Protein AF-A0A3S0B5H6-F1 (afdb_monomer)

Sequence (115 aa):
MITISNNKVFVQGKPTNDPTLIGLAVLDSLDSKENMVANHSDRRDKINAYIKAKRLRNTLERRNLIDIVCSMFIFSSEELIERAEKLHISRASAYNFTVLLKDANIVSKKEHLFI

pLDDT: mean 79.71, std 14.08, range [27.61, 91.88]

Radius of gyration: 20.8 Å; Cα contacts (8 Å, |Δi|>4): 82; chains: 1; bounding box: 43×32×52 Å

Secondary structure (DSSP, 8-state):
-EEEETTEEEETTEE---HHHHHHHHHHHHHHHHTTS--HHHHHHHHHHHHHHTT----HHHHHHHHHHHH-SS--HHHHHHHHHTTT--HHHHHHHHHHHHHTT-S--------

Foldseek 3Di:
DWDQDPNFIDQPNHTDPDVVSVVVSVVVVVVVVVVVPPPLVVLLVLLVVLCVVVVHDCDPLNVQLSVVVSVDPDDDLVRSLVSSVVVVHDSVNSVVVVVSCVVSVSDDDPPPPPD

Mean predicted aligned error: 13.38 Å

Structure (mmCIF, N/CA/C/O backbone):
data_AF-A0A3S0B5H6-F1
#
_entry.id   AF-A0A3S0B5H6-F1
#
loop_
_atom_site.group_PDB
_atom_site.id
_atom_site.type_symbol
_atom_site.label_atom_id
_atom_site.label_alt_id
_atom_site.label_comp_id
_atom_site.label_asym_id
_atom_site.label_entity_id
_atom_site.label_seq_id
_atom_site.pdbx_PDB_ins_code
_atom_site.Cartn_x
_atom_site.Cartn_y
_atom_site.Cartn_z
_atom_site.occupancy
_atom_site.B_iso_or_equiv
_atom_site.auth_seq_id
_atom_site.auth_comp_id
_atom_site.auth_asym_id
_atom_site.auth_atom_id
_atom_site.pdbx_PDB_model_num
ATOM 1 N N . MET A 1 1 ? 15.612 -12.265 -23.365 1.00 67.75 1 MET A N 1
ATOM 2 C CA . MET A 1 1 ? 16.461 -11.099 -23.027 1.00 67.75 1 MET A CA 1
ATOM 3 C C . MET A 1 1 ? 17.302 -10.732 -24.239 1.00 67.75 1 MET A C 1
ATOM 5 O O . MET A 1 1 ? 18.121 -11.545 -24.666 1.00 67.75 1 MET A O 1
ATOM 9 N N . ILE A 1 2 ? 17.041 -9.554 -24.806 1.00 81.12 2 ILE A N 1
ATOM 10 C CA . ILE A 1 2 ? 17.874 -8.925 -25.837 1.00 81.12 2 ILE A CA 1
ATOM 11 C C . ILE A 1 2 ? 18.874 -7.997 -25.160 1.00 81.12 2 ILE A C 1
ATOM 13 O O . ILE A 1 2 ? 18.491 -7.206 -24.298 1.00 81.12 2 ILE A O 1
ATOM 17 N N . THR A 1 3 ? 20.128 -8.050 -25.599 1.00 81.44 3 THR A N 1
ATOM 18 C CA . THR A 1 3 ? 21.171 -7.115 -25.172 1.00 81.44 3 THR A CA 1
ATOM 19 C C . THR A 1 3 ? 21.909 -6.599 -26.399 1.00 81.44 3 THR A C 1
ATOM 21 O O . THR A 1 3 ? 22.280 -7.382 -27.271 1.00 81.44 3 THR A O 1
ATOM 24 N N . ILE A 1 4 ? 22.144 -5.290 -26.470 1.00 82.94 4 ILE A N 1
ATOM 25 C CA . ILE A 1 4 ? 22.980 -4.680 -27.508 1.00 82.94 4 ILE A CA 1
ATOM 26 C C . ILE A 1 4 ? 24.274 -4.237 -26.833 1.00 82.94 4 ILE A C 1
ATOM 28 O O . ILE A 1 4 ? 24.247 -3.438 -25.900 1.00 82.94 4 ILE A O 1
ATOM 32 N N . SER A 1 5 ? 25.404 -4.786 -27.270 1.00 82.12 5 SER A N 1
ATOM 33 C CA . SER A 1 5 ? 26.725 -4.437 -26.742 1.00 82.12 5 SER A CA 1
ATOM 34 C C . SER A 1 5 ? 27.740 -4.418 -27.876 1.00 82.12 5 SER A C 1
ATOM 36 O O . SER A 1 5 ? 27.713 -5.295 -28.739 1.00 82.12 5 SER A O 1
ATOM 38 N N . ASN A 1 6 ? 28.618 -3.411 -27.900 1.00 78.19 6 ASN A N 1
ATOM 39 C CA . ASN A 1 6 ? 29.663 -3.252 -28.920 1.00 78.19 6 ASN A CA 1
ATOM 40 C C . ASN A 1 6 ? 29.138 -3.419 -30.360 1.00 78.19 6 ASN A C 1
ATOM 42 O O . ASN A 1 6 ? 29.738 -4.115 -31.178 1.00 78.19 6 ASN A O 1
ATOM 46 N N . ASN A 1 7 ? 27.985 -2.804 -30.647 1.00 77.75 7 ASN A N 1
ATOM 47 C CA . ASN A 1 7 ? 27.309 -2.834 -31.948 1.00 77.75 7 ASN A CA 1
ATOM 48 C C . ASN A 1 7 ? 26.882 -4.234 -32.445 1.00 77.75 7 ASN A C 1
ATOM 50 O O . ASN A 1 7 ? 26.632 -4.422 -33.633 1.00 77.75 7 ASN A O 1
ATOM 54 N N . LYS A 1 8 ? 26.795 -5.224 -31.546 1.00 80.75 8 LYS A N 1
ATOM 55 C CA . LYS A 1 8 ? 26.289 -6.574 -31.824 1.00 80.75 8 LYS A CA 1
ATOM 56 C C . LYS A 1 8 ? 25.013 -6.831 -31.031 1.00 80.75 8 LYS A C 1
ATOM 58 O O . LYS A 1 8 ? 24.905 -6.431 -29.868 1.00 80.75 8 LYS A O 1
ATOM 63 N N . VAL A 1 9 ? 24.058 -7.508 -31.666 1.00 83.12 9 VAL A N 1
ATOM 64 C CA . VAL A 1 9 ? 22.798 -7.908 -31.035 1.00 83.12 9 VAL A CA 1
ATOM 65 C C . VAL A 1 9 ? 22.952 -9.310 -30.460 1.00 83.12 9 VAL A C 1
ATOM 67 O O . VAL A 1 9 ? 23.399 -10.233 -31.139 1.00 83.12 9 VAL A O 1
ATOM 70 N N . PHE A 1 10 ? 22.586 -9.464 -29.192 1.00 85.50 10 PHE A N 1
ATOM 71 C CA . PHE A 1 10 ? 22.599 -10.737 -28.489 1.00 85.50 10 PHE A CA 1
ATOM 72 C C . PHE A 1 10 ? 21.172 -11.118 -28.111 1.00 85.50 10 PHE A C 1
ATOM 74 O O . PHE A 1 10 ? 20.500 -10.383 -27.387 1.00 85.50 10 PHE A O 1
ATOM 81 N N . VAL A 1 11 ? 20.724 -12.288 -28.562 1.00 84.12 11 VAL A N 1
ATOM 82 C CA . VAL A 1 11 ? 19.450 -12.895 -28.163 1.00 84.12 11 VAL A CA 1
ATOM 83 C C . VAL A 1 11 ? 19.777 -14.066 -27.243 1.00 84.12 11 VAL A C 1
ATOM 85 O O . VAL A 1 11 ? 20.501 -14.978 -27.633 1.00 84.12 11 VAL A O 1
ATOM 88 N N . GLN A 1 12 ? 19.298 -14.023 -25.994 1.00 82.94 12 GLN A N 1
ATOM 89 C CA . GLN A 1 12 ? 19.577 -15.061 -24.984 1.00 82.94 12 GLN A CA 1
ATOM 90 C C . GLN A 1 12 ? 21.088 -15.329 -24.783 1.00 82.94 12 GLN A C 1
ATOM 92 O O . GLN A 1 12 ? 21.519 -16.464 -24.599 1.00 82.94 12 GLN A O 1
ATOM 97 N N . GLY A 1 13 ? 21.915 -14.280 -24.859 1.00 81.31 13 GLY A N 1
ATOM 98 C CA . GLY A 1 13 ? 23.373 -14.376 -24.695 1.00 81.31 13 GLY A CA 1
ATOM 99 C C . GLY A 1 13 ? 24.137 -14.873 -25.928 1.00 81.31 13 GLY A C 1
ATOM 100 O O . GLY A 1 13 ? 25.366 -14.882 -25.907 1.00 81.31 13 GLY A O 1
ATOM 101 N N . LYS A 1 14 ? 23.449 -15.235 -27.019 1.00 83.94 14 LYS A N 1
ATOM 102 C CA . LYS A 1 14 ? 24.082 -15.630 -28.284 1.00 83.94 14 LYS A CA 1
ATOM 103 C C . LYS A 1 14 ? 24.089 -14.460 -29.271 1.00 83.94 14 LYS A C 1
ATOM 105 O O . LYS A 1 14 ? 23.044 -13.830 -29.444 1.00 83.94 14 LYS A O 1
ATOM 110 N N . PRO A 1 15 ? 25.227 -14.156 -29.922 1.00 87.69 15 PRO A N 1
ATOM 111 C CA . PRO A 1 15 ? 25.265 -13.129 -30.953 1.00 87.69 15 PRO A CA 1
ATOM 112 C C . PRO A 1 15 ? 24.429 -13.581 -32.153 1.00 87.69 15 PRO A C 1
ATOM 114 O O . PRO A 1 15 ? 24.572 -14.713 -32.616 1.00 87.69 15 PRO A O 1
ATOM 117 N N . THR A 1 16 ? 23.564 -12.705 -32.656 1.00 83.38 16 THR A N 1
ATOM 118 C CA . THR A 1 16 ? 22.764 -12.975 -33.851 1.00 83.38 16 THR A CA 1
ATOM 119 C C . THR A 1 16 ? 22.653 -11.732 -34.724 1.00 83.38 16 THR A C 1
ATOM 121 O O . THR A 1 16 ? 22.553 -10.614 -34.222 1.00 83.38 16 THR A O 1
ATOM 124 N N . ASN A 1 17 ? 22.655 -11.952 -36.036 1.00 86.12 17 ASN A N 1
ATOM 125 C CA . ASN A 1 17 ? 22.362 -10.941 -37.053 1.00 86.12 17 ASN A CA 1
ATOM 126 C C . ASN A 1 17 ? 21.070 -11.281 -37.815 1.00 86.12 17 ASN A C 1
ATOM 128 O O . ASN A 1 17 ? 20.753 -10.628 -38.804 1.00 86.12 17 ASN A O 1
ATOM 132 N N . ASP A 1 18 ? 20.360 -12.330 -37.391 1.00 87.12 18 ASP A N 1
ATOM 133 C CA . ASP A 1 18 ? 19.124 -12.771 -38.025 1.00 87.12 18 ASP A CA 1
ATOM 134 C C . ASP A 1 18 ? 17.971 -11.830 -37.623 1.00 87.12 18 ASP A C 1
ATOM 136 O O . ASP A 1 18 ? 17.608 -11.783 -36.440 1.00 87.12 18 ASP A O 1
ATOM 140 N N . PRO A 1 19 ? 17.376 -11.087 -38.575 1.00 85.44 19 PRO A N 1
ATOM 141 C CA . PRO A 1 19 ? 16.308 -10.138 -38.283 1.00 85.44 19 PRO A CA 1
ATOM 142 C C . PRO A 1 19 ? 15.059 -10.806 -37.693 1.00 85.44 19 PRO A C 1
ATOM 144 O O . PRO A 1 19 ? 14.369 -10.185 -36.884 1.00 85.44 19 PRO A O 1
ATOM 147 N N . THR A 1 20 ? 14.775 -12.068 -38.031 1.00 87.75 20 THR A N 1
ATOM 148 C CA . THR A 1 20 ? 13.608 -12.795 -37.515 1.00 87.75 20 THR A CA 1
ATOM 149 C C . THR A 1 20 ? 13.784 -13.135 -36.038 1.00 87.75 20 THR A C 1
ATOM 151 O O . THR A 1 20 ? 12.882 -12.887 -35.236 1.00 87.75 20 THR A O 1
ATOM 154 N N . LEU A 1 21 ? 14.961 -13.635 -35.648 1.00 84.06 21 LEU A N 1
ATOM 155 C CA . LEU A 1 21 ? 15.270 -13.938 -34.244 1.00 84.06 21 LEU A CA 1
ATOM 156 C C . LEU A 1 21 ? 15.305 -12.676 -33.377 1.00 84.06 21 LEU A C 1
ATOM 158 O O . LEU A 1 21 ? 14.883 -12.707 -32.220 1.00 84.06 21 LEU A O 1
ATOM 162 N N . ILE A 1 22 ? 15.785 -11.564 -33.936 1.00 84.38 22 ILE A N 1
ATOM 163 C CA . ILE A 1 22 ? 15.758 -10.260 -33.269 1.00 84.38 22 ILE A CA 1
ATOM 164 C C . ILE A 1 22 ? 14.308 -9.811 -33.065 1.00 84.38 22 ILE A C 1
ATOM 166 O O . ILE A 1 22 ? 13.940 -9.459 -31.947 1.00 84.38 22 ILE A O 1
ATOM 170 N N . GLY A 1 23 ? 13.474 -9.874 -34.108 1.00 82.44 23 GLY A N 1
ATOM 171 C CA . GLY A 1 23 ? 12.062 -9.494 -34.034 1.00 82.44 23 GLY A CA 1
ATOM 172 C C . GLY A 1 23 ? 11.285 -10.285 -32.980 1.00 82.44 23 GLY A C 1
ATOM 173 O O . GLY A 1 23 ? 10.628 -9.687 -32.131 1.00 82.44 23 GLY A O 1
ATOM 174 N N . LEU A 1 24 ? 11.430 -11.614 -32.969 1.00 85.50 24 LEU A N 1
ATOM 175 C CA . LEU A 1 24 ? 10.787 -12.485 -31.978 1.00 85.50 24 LEU A CA 1
ATOM 176 C C . LEU A 1 24 ? 11.213 -12.144 -30.546 1.00 85.50 24 LEU A C 1
ATOM 178 O O . LEU A 1 24 ? 10.376 -11.978 -29.667 1.00 85.50 24 LEU A O 1
ATOM 182 N N . ALA A 1 25 ? 12.510 -11.957 -30.308 1.00 82.81 25 ALA A N 1
ATOM 183 C CA . ALA A 1 25 ? 12.997 -11.663 -28.968 1.00 82.81 25 ALA A CA 1
ATOM 184 C C . ALA A 1 25 ? 12.645 -10.237 -28.482 1.00 82.81 25 ALA A C 1
ATOM 186 O O . ALA A 1 25 ? 12.628 -9.994 -27.269 1.00 82.81 25 ALA A O 1
ATOM 187 N N . VAL A 1 26 ? 12.358 -9.295 -29.395 1.00 82.88 26 VAL A N 1
ATOM 188 C CA . VAL A 1 26 ? 11.775 -7.984 -29.056 1.00 82.88 26 VAL A CA 1
ATOM 189 C C . VAL A 1 26 ? 10.324 -8.158 -28.622 1.00 82.88 26 VAL A C 1
ATOM 191 O O . VAL A 1 26 ? 9.964 -7.626 -27.574 1.00 82.88 26 VAL A O 1
ATOM 194 N N . LEU A 1 27 ? 9.528 -8.926 -29.373 1.00 83.06 27 LEU A N 1
ATOM 195 C CA . LEU A 1 27 ? 8.128 -9.214 -29.040 1.00 83.06 27 LEU A CA 1
ATOM 196 C C . LEU A 1 27 ? 8.013 -9.902 -27.673 1.00 83.06 27 LEU A C 1
ATOM 198 O O . LEU A 1 27 ? 7.336 -9.377 -26.797 1.00 83.06 27 LEU A O 1
ATOM 202 N N . ASP A 1 28 ? 8.802 -10.950 -27.421 1.00 80.50 28 ASP A N 1
ATOM 203 C CA . ASP A 1 28 ? 8.861 -11.618 -26.110 1.00 80.50 28 ASP A CA 1
ATOM 204 C C . ASP A 1 28 ? 9.207 -10.644 -24.968 1.00 80.50 28 ASP A C 1
ATOM 206 O O . ASP A 1 28 ? 8.719 -10.764 -23.841 1.00 80.50 28 ASP A O 1
ATOM 210 N N . SER A 1 29 ? 10.082 -9.668 -25.236 1.00 77.25 29 SER A N 1
ATOM 211 C CA . SER A 1 29 ? 10.485 -8.668 -24.239 1.00 77.25 29 SER A CA 1
ATOM 212 C C . SER A 1 29 ? 9.393 -7.622 -23.987 1.00 77.25 29 SER A C 1
ATOM 214 O O . SER A 1 29 ? 9.355 -7.050 -22.896 1.00 77.25 29 SER A O 1
ATOM 216 N N . LEU A 1 30 ? 8.530 -7.353 -24.971 1.00 76.31 30 LEU A N 1
ATOM 217 C CA . LEU A 1 30 ? 7.362 -6.481 -24.833 1.00 76.31 30 LEU A CA 1
ATOM 218 C C . LEU A 1 30 ? 6.228 -7.201 -24.095 1.00 76.31 30 LEU A C 1
ATOM 220 O O . LEU A 1 30 ? 5.714 -6.644 -23.129 1.00 76.31 30 LEU A O 1
ATOM 224 N N . ASP A 1 31 ? 5.947 -8.460 -24.425 1.00 69.88 31 ASP A N 1
ATOM 225 C CA . ASP A 1 31 ? 4.956 -9.289 -23.719 1.00 69.88 31 ASP A CA 1
ATOM 226 C C . ASP A 1 31 ? 5.349 -9.509 -22.249 1.00 69.88 31 ASP A C 1
ATOM 228 O O . ASP A 1 31 ? 4.526 -9.460 -21.330 1.00 69.88 31 ASP A O 1
ATOM 232 N N . SER A 1 32 ? 6.649 -9.672 -21.984 1.00 65.25 32 SER A N 1
ATOM 233 C CA . SER A 1 32 ? 7.172 -9.728 -20.613 1.00 65.25 32 SER A CA 1
ATOM 234 C C . SER A 1 32 ? 6.955 -8.414 -19.846 1.00 65.25 32 SER A C 1
ATOM 236 O O . SER A 1 32 ? 6.825 -8.438 -18.623 1.00 65.25 32 SER A O 1
ATOM 238 N N . LYS A 1 33 ? 6.915 -7.264 -20.537 1.00 59.12 33 LYS A N 1
ATOM 239 C CA . LYS A 1 33 ? 6.632 -5.949 -19.937 1.00 59.12 33 LYS A CA 1
ATOM 240 C C . LYS A 1 33 ? 5.137 -5.688 -19.771 1.00 59.12 33 LYS A C 1
ATOM 242 O O . LYS A 1 33 ? 4.768 -5.049 -18.790 1.00 59.12 33 LYS A O 1
ATOM 247 N N . GLU A 1 34 ? 4.279 -6.185 -20.658 1.00 52.94 34 GLU A N 1
ATOM 248 C CA . GLU A 1 34 ? 2.822 -6.121 -20.465 1.00 52.94 34 GLU A CA 1
ATOM 249 C C . GLU A 1 34 ? 2.381 -6.928 -19.234 1.00 52.94 34 GLU A C 1
ATOM 251 O O . GLU A 1 34 ? 1.525 -6.484 -18.473 1.00 52.94 34 GLU A O 1
ATOM 256 N N . ASN A 1 35 ? 3.074 -8.024 -18.917 1.00 49.56 35 ASN A N 1
ATOM 257 C CA . ASN A 1 35 ? 2.900 -8.738 -17.646 1.00 49.56 35 ASN A CA 1
ATOM 258 C C . ASN A 1 35 ? 3.443 -7.984 -16.407 1.00 49.56 35 ASN A C 1
ATOM 260 O O . ASN A 1 35 ? 3.276 -8.451 -15.280 1.00 49.56 35 ASN A O 1
ATOM 264 N N . MET A 1 36 ? 4.077 -6.815 -16.578 1.00 49.56 36 MET A N 1
ATOM 265 C CA . MET A 1 36 ? 4.471 -5.904 -15.491 1.00 49.56 36 MET A CA 1
ATOM 266 C C . MET A 1 36 ? 3.480 -4.753 -15.273 1.00 49.56 36 MET A C 1
ATOM 268 O O . MET A 1 36 ? 3.791 -3.821 -14.523 1.00 49.56 36 MET A O 1
ATOM 272 N N . VAL A 1 37 ? 2.283 -4.793 -15.870 1.00 47.81 37 VAL A N 1
ATOM 273 C CA . VAL A 1 37 ? 1.180 -3.949 -15.398 1.00 47.81 37 VAL A CA 1
ATOM 274 C C . VAL A 1 37 ? 0.930 -4.344 -13.946 1.00 47.81 37 VAL A C 1
ATOM 276 O O . VAL A 1 37 ? 0.437 -5.431 -13.654 1.00 47.81 37 VAL A O 1
ATOM 279 N N . ALA A 1 38 ? 1.352 -3.486 -13.016 1.00 48.75 38 ALA A N 1
ATOM 280 C CA . ALA A 1 38 ? 1.104 -3.675 -11.600 1.00 48.75 38 ALA A CA 1
ATOM 281 C C . ALA A 1 38 ? -0.406 -3.836 -11.427 1.00 48.75 38 ALA A C 1
ATOM 283 O O . ALA A 1 38 ? -1.153 -2.874 -11.583 1.00 48.75 38 ALA A O 1
ATOM 284 N N . ASN A 1 39 ? -0.850 -5.064 -11.170 1.00 53.12 39 ASN A N 1
ATOM 285 C CA . ASN A 1 39 ? -2.257 -5.398 -11.045 1.00 53.12 39 ASN A CA 1
ATOM 286 C C . ASN A 1 39 ? -2.806 -4.632 -9.827 1.00 53.12 39 ASN A C 1
ATOM 288 O O . ASN A 1 39 ? -2.657 -5.045 -8.673 1.00 53.12 39 ASN A O 1
ATOM 292 N N . HIS A 1 40 ? -3.342 -3.432 -10.063 1.00 54.12 40 HIS A N 1
ATOM 293 C CA . HIS A 1 40 ? -3.822 -2.538 -9.010 1.00 54.12 40 HIS A CA 1
ATOM 294 C C . HIS A 1 40 ? -4.961 -3.198 -8.212 1.00 54.12 40 HIS A C 1
ATOM 296 O O . HIS A 1 40 ? -5.103 -2.934 -7.015 1.00 54.12 40 HIS A O 1
ATOM 302 N N . SER A 1 41 ? -5.711 -4.107 -8.851 1.00 59.91 41 SER A N 1
ATOM 303 C CA . SER A 1 41 ? -6.681 -5.010 -8.221 1.00 59.91 41 SER A CA 1
ATOM 304 C C . SER A 1 41 ? -6.029 -5.894 -7.155 1.00 59.91 41 SER A C 1
ATOM 306 O O . SER A 1 41 ? -6.432 -5.845 -5.995 1.00 59.91 41 SER A O 1
ATOM 308 N N . ASP A 1 42 ? -4.947 -6.599 -7.493 1.00 73.62 42 ASP A N 1
ATOM 309 C CA . ASP A 1 42 ? -4.312 -7.570 -6.594 1.00 73.62 42 ASP A CA 1
ATOM 310 C C . ASP A 1 42 ? -3.758 -6.918 -5.325 1.00 73.62 42 ASP A C 1
ATOM 312 O O . ASP A 1 42 ? -3.795 -7.506 -4.242 1.00 73.62 42 ASP A O 1
ATOM 316 N N . ARG A 1 43 ? -3.239 -5.687 -5.423 1.00 77.06 43 ARG A N 1
ATOM 317 C CA . ARG A 1 43 ? -2.753 -4.958 -4.242 1.00 77.06 43 ARG A CA 1
ATOM 318 C C . ARG A 1 43 ? -3.908 -4.553 -3.332 1.00 77.06 43 ARG A C 1
ATOM 320 O O . ARG A 1 43 ? -3.826 -4.755 -2.120 1.00 77.06 43 ARG A O 1
ATOM 327 N N . ARG A 1 44 ? -4.981 -4.005 -3.907 1.00 84.50 44 ARG A N 1
ATOM 328 C CA . ARG A 1 44 ? -6.179 -3.604 -3.162 1.00 84.50 44 ARG A CA 1
ATOM 329 C C . ARG A 1 44 ? -6.808 -4.802 -2.454 1.00 84.50 44 ARG A C 1
ATOM 331 O O . ARG A 1 44 ? -7.138 -4.708 -1.270 1.00 84.50 44 ARG A O 1
ATOM 338 N N . ASP A 1 45 ? -6.894 -5.934 -3.140 1.00 85.12 45 ASP A N 1
ATOM 339 C CA . ASP A 1 45 ? -7.463 -7.168 -2.604 1.00 85.12 45 ASP A CA 1
ATOM 340 C C . ASP A 1 45 ? -6.610 -7.749 -1.476 1.00 85.12 45 ASP A C 1
ATOM 342 O O . ASP A 1 45 ? -7.152 -8.114 -0.431 1.00 85.12 45 ASP A O 1
ATOM 346 N N . LYS A 1 46 ? -5.276 -7.729 -1.607 1.00 84.38 46 LYS A N 1
ATOM 347 C CA . LYS A 1 46 ? -4.354 -8.116 -0.524 1.00 84.38 46 LYS A CA 1
ATOM 348 C C . LYS A 1 46 ? -4.526 -7.247 0.721 1.00 84.38 46 LYS A C 1
ATOM 350 O O . LYS A 1 46 ? -4.614 -7.781 1.829 1.00 84.38 46 LYS A O 1
ATOM 355 N N . ILE A 1 47 ? -4.621 -5.924 0.559 1.00 87.31 47 ILE A N 1
ATOM 356 C CA . ILE A 1 47 ? -4.821 -5.010 1.695 1.00 87.31 47 ILE A CA 1
ATOM 357 C C . ILE A 1 47 ? -6.178 -5.278 2.363 1.00 87.31 47 ILE A C 1
ATOM 359 O O . ILE A 1 47 ? -6.255 -5.413 3.586 1.00 87.31 47 ILE A O 1
ATOM 363 N N . ASN A 1 48 ? -7.247 -5.415 1.575 1.00 87.88 48 ASN A N 1
ATOM 364 C CA . ASN A 1 48 ? -8.590 -5.690 2.087 1.00 87.88 48 ASN A CA 1
ATOM 365 C C . ASN A 1 48 ? -8.682 -7.047 2.802 1.00 87.88 48 ASN A C 1
ATOM 367 O O . ASN A 1 48 ? -9.280 -7.137 3.879 1.00 87.88 48 ASN A O 1
ATOM 371 N N . ALA A 1 49 ? -8.066 -8.091 2.244 1.00 87.06 49 ALA A N 1
ATOM 372 C CA . ALA A 1 49 ? -7.997 -9.411 2.859 1.00 87.06 49 ALA A CA 1
ATOM 373 C C . ALA A 1 49 ? -7.275 -9.356 4.212 1.00 87.06 49 ALA A C 1
ATOM 375 O O . ALA A 1 49 ? -7.769 -9.910 5.197 1.00 87.06 49 ALA A O 1
ATOM 376 N N . TYR A 1 50 ? -6.163 -8.620 4.296 1.00 89.0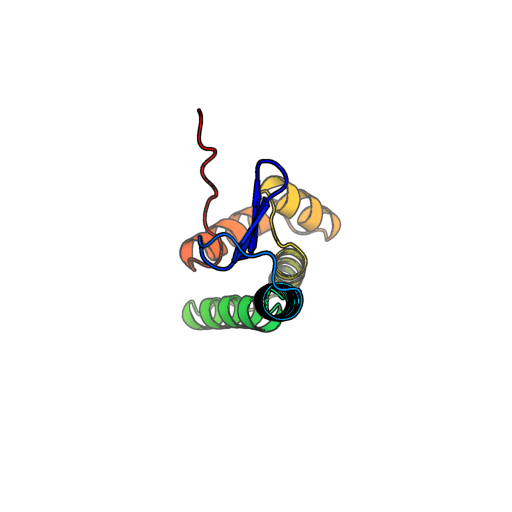6 50 TYR A N 1
ATOM 377 C CA . TYR A 1 50 ? -5.414 -8.454 5.541 1.00 89.06 50 TYR A CA 1
ATOM 378 C C . TYR A 1 50 ? -6.199 -7.680 6.611 1.00 89.06 50 TYR A C 1
ATOM 380 O O . TYR A 1 50 ? -6.257 -8.093 7.770 1.00 89.06 50 TYR A O 1
ATOM 388 N N . ILE A 1 51 ? -6.876 -6.593 6.225 1.00 88.62 51 ILE A N 1
ATOM 389 C CA . ILE A 1 51 ? -7.760 -5.822 7.118 1.00 88.62 51 ILE A 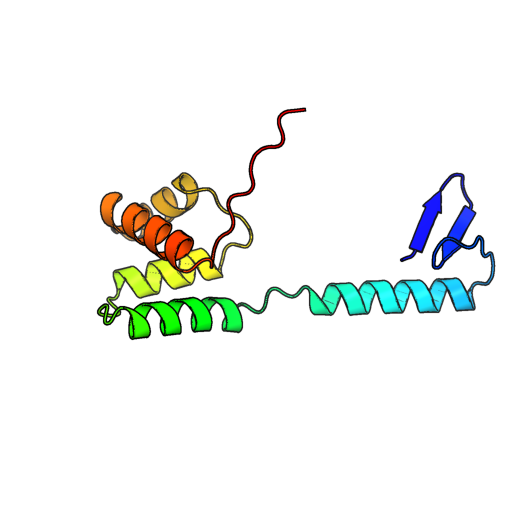CA 1
ATOM 390 C C . ILE A 1 51 ? -8.861 -6.721 7.693 1.00 88.62 51 ILE A C 1
ATOM 392 O O . ILE A 1 51 ? -9.119 -6.686 8.901 1.00 88.62 51 ILE A O 1
ATOM 396 N N . LYS A 1 52 ? -9.480 -7.554 6.845 1.00 88.69 52 LYS A N 1
ATOM 397 C CA . LYS A 1 52 ? -10.509 -8.518 7.256 1.00 88.69 52 LYS A CA 1
ATOM 398 C C . LYS A 1 52 ? -9.939 -9.574 8.206 1.00 88.69 52 LYS A C 1
ATOM 400 O O . LYS A 1 52 ? -10.560 -9.855 9.229 1.00 88.69 52 LYS A O 1
ATOM 405 N N . ALA A 1 53 ? -8.748 -10.102 7.919 1.00 88.19 53 ALA A N 1
ATOM 406 C CA . ALA A 1 53 ? -8.066 -11.079 8.768 1.00 88.19 53 ALA A CA 1
ATOM 407 C C . ALA A 1 53 ? -7.747 -10.518 10.166 1.00 88.19 53 ALA A C 1
ATOM 409 O O . ALA A 1 53 ? -7.959 -11.194 11.170 1.00 88.19 53 ALA A O 1
ATOM 410 N N . LYS A 1 54 ? -7.320 -9.252 10.251 1.00 88.25 54 LYS A N 1
ATOM 411 C CA . LYS A 1 54 ? -7.065 -8.547 11.519 1.00 88.25 54 LYS A CA 1
ATOM 412 C C . LYS A 1 54 ? -8.334 -8.018 12.205 1.00 88.25 54 LYS A C 1
ATOM 414 O O . LYS A 1 54 ? -8.225 -7.366 13.240 1.00 88.25 54 LYS A O 1
ATOM 419 N N . ARG A 1 55 ? -9.529 -8.288 11.655 1.00 88.12 55 ARG A N 1
ATOM 420 C CA . ARG A 1 55 ? -10.834 -7.802 12.151 1.00 88.12 55 ARG A CA 1
ATOM 421 C C . ARG A 1 55 ? -10.883 -6.280 12.335 1.00 88.12 55 ARG A C 1
ATOM 423 O O . ARG A 1 55 ? -11.566 -5.767 13.219 1.00 88.12 55 ARG A O 1
ATOM 430 N N . LEU A 1 56 ? -10.161 -5.544 11.493 1.00 86.50 56 LEU A N 1
ATOM 431 C CA . LEU A 1 56 ? -10.124 -4.090 11.553 1.00 86.50 56 LEU A CA 1
ATOM 432 C C . LEU A 1 56 ? -11.298 -3.501 10.761 1.00 86.50 56 LEU A C 1
ATOM 434 O O . LEU A 1 56 ? -11.579 -3.908 9.635 1.00 86.50 56 LEU A O 1
ATOM 438 N N . ARG A 1 57 ? -11.967 -2.486 11.318 1.00 87.38 57 ARG A N 1
ATOM 439 C CA . ARG A 1 57 ? -13.066 -1.789 10.630 1.00 87.38 57 ARG A CA 1
ATOM 440 C C . ARG A 1 57 ? -12.553 -1.045 9.400 1.00 87.38 57 ARG A C 1
ATOM 442 O O . ARG A 1 57 ? -11.664 -0.213 9.541 1.00 87.38 57 ARG A O 1
ATOM 449 N N . ASN A 1 58 ? -13.143 -1.261 8.226 1.00 84.50 58 ASN A N 1
ATOM 450 C CA . ASN A 1 58 ? -12.791 -0.511 7.017 1.00 84.50 58 ASN A CA 1
ATOM 451 C C . ASN A 1 58 ? -13.419 0.901 7.030 1.00 84.50 58 ASN A C 1
ATOM 453 O O . ASN A 1 58 ? -14.543 1.101 6.571 1.00 84.50 58 ASN A O 1
ATOM 457 N N . THR A 1 59 ? -12.731 1.868 7.641 1.00 89.50 59 THR A N 1
ATOM 458 C CA . THR A 1 59 ? -13.185 3.267 7.743 1.00 89.50 59 THR A CA 1
ATOM 459 C C . THR A 1 59 ? -13.019 4.019 6.418 1.00 89.50 59 THR A C 1
ATOM 461 O O . THR A 1 59 ? -12.360 3.544 5.495 1.00 89.50 59 THR A O 1
ATOM 464 N N . LEU A 1 60 ? -13.625 5.207 6.299 1.00 88.06 60 LEU A N 1
ATOM 465 C CA . LEU A 1 60 ? 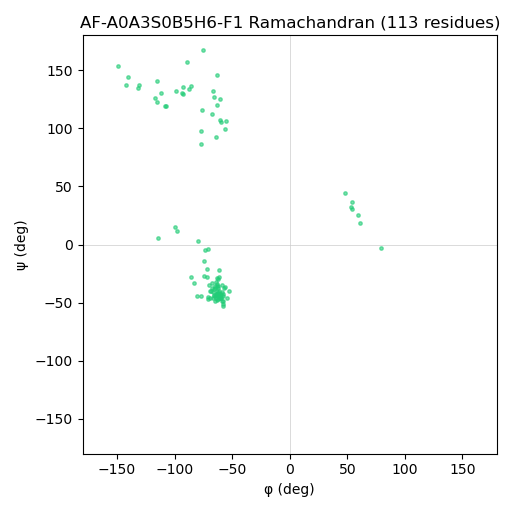-13.422 6.075 5.131 1.00 88.06 60 LEU A CA 1
ATOM 466 C C . LEU A 1 60 ? -11.950 6.492 4.985 1.00 88.06 60 LEU A C 1
ATOM 468 O O . LEU A 1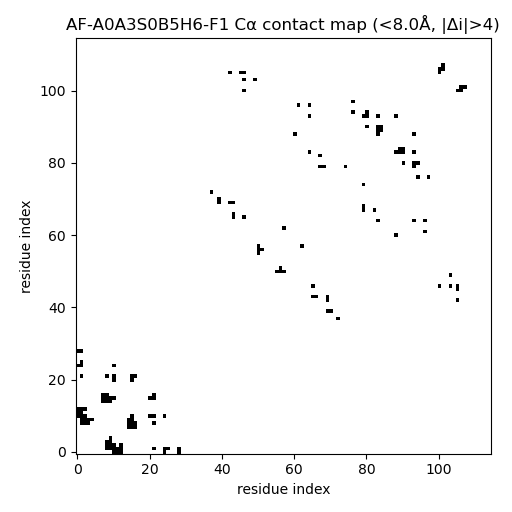 60 ? -11.399 6.377 3.898 1.00 88.06 60 LEU A O 1
ATOM 472 N N . GLU A 1 61 ? -11.297 6.862 6.090 1.00 88.75 61 GLU A N 1
ATOM 473 C CA . GLU A 1 61 ? -9.863 7.184 6.108 1.00 88.75 61 GLU A CA 1
ATOM 474 C C . GLU A 1 61 ? -9.019 6.048 5.527 1.00 88.75 61 GLU A C 1
ATOM 476 O O . GLU A 1 61 ? -8.164 6.273 4.675 1.00 88.75 61 GLU A O 1
ATOM 481 N N . ARG A 1 62 ? -9.292 4.802 5.938 1.00 88.81 62 ARG A N 1
ATOM 482 C CA . ARG A 1 62 ? -8.532 3.651 5.453 1.00 88.81 62 ARG A CA 1
ATOM 483 C C . ARG A 1 62 ? -8.781 3.382 3.973 1.00 88.81 62 ARG A C 1
ATOM 485 O O . ARG A 1 62 ? -7.834 3.049 3.275 1.00 88.81 62 ARG A O 1
ATOM 492 N N . ARG A 1 63 ? -10.010 3.565 3.480 1.00 89.50 63 ARG A N 1
ATOM 493 C CA . ARG A 1 63 ? -10.307 3.467 2.040 1.00 89.50 63 ARG A CA 1
ATOM 494 C C . ARG A 1 63 ? -9.512 4.492 1.235 1.00 89.50 63 ARG A C 1
ATOM 496 O O . ARG A 1 63 ? -8.851 4.109 0.277 1.00 89.50 63 ARG A O 1
ATOM 503 N N . ASN A 1 64 ? -9.481 5.739 1.695 1.00 91.31 64 ASN A N 1
ATOM 504 C CA . ASN A 1 64 ? -8.706 6.798 1.052 1.00 91.31 64 ASN A CA 1
ATOM 505 C C . ASN A 1 64 ? -7.199 6.484 1.051 1.00 91.31 64 ASN A C 1
ATOM 507 O O . ASN A 1 64 ? -6.533 6.654 0.034 1.00 91.31 64 ASN A O 1
ATOM 511 N N . LEU A 1 65 ? -6.660 5.966 2.160 1.00 89.75 65 LEU A N 1
ATOM 512 C CA . LEU A 1 65 ? -5.255 5.549 2.241 1.00 89.75 65 LEU A CA 1
ATOM 513 C C . LEU A 1 65 ? -4.937 4.362 1.319 1.00 89.75 65 LEU A C 1
ATOM 515 O O . LEU A 1 65 ? -3.874 4.339 0.699 1.00 89.75 65 LEU A O 1
ATOM 519 N N . ILE A 1 66 ? -5.852 3.394 1.194 1.00 90.12 66 ILE A N 1
ATOM 520 C CA . ILE A 1 66 ? -5.723 2.285 0.237 1.00 90.12 66 ILE A CA 1
ATOM 521 C C . ILE A 1 66 ? -5.669 2.828 -1.188 1.00 90.12 66 ILE A C 1
ATOM 523 O O . ILE A 1 66 ? -4.801 2.411 -1.950 1.00 90.12 66 ILE A O 1
ATOM 527 N N . ASP A 1 67 ? -6.554 3.759 -1.540 1.00 89.06 67 ASP A N 1
ATOM 528 C CA . ASP A 1 67 ? -6.596 4.345 -2.880 1.00 89.06 67 ASP A CA 1
ATOM 529 C C . ASP A 1 67 ? -5.303 5.119 -3.186 1.00 89.06 67 ASP A C 1
ATOM 531 O O . ASP A 1 67 ? -4.713 4.924 -4.251 1.00 89.06 67 ASP A O 1
ATOM 535 N N . ILE A 1 68 ? -4.783 5.894 -2.223 1.00 88.12 68 ILE A N 1
ATOM 536 C CA . ILE A 1 68 ? -3.482 6.567 -2.352 1.00 88.12 68 ILE A CA 1
ATOM 537 C C . ILE A 1 68 ? -2.365 5.540 -2.606 1.00 88.12 68 ILE A C 1
ATOM 539 O O . ILE A 1 68 ? -1.625 5.670 -3.579 1.00 88.12 68 ILE A O 1
ATOM 543 N N . VAL A 1 69 ? -2.255 4.486 -1.794 1.00 87.25 69 VAL A N 1
ATOM 544 C CA . VAL A 1 69 ? -1.194 3.467 -1.933 1.00 87.25 69 VAL A CA 1
ATOM 545 C C . VAL A 1 69 ? -1.334 2.635 -3.206 1.00 87.25 69 VAL A C 1
ATOM 547 O O . VAL A 1 69 ? -0.334 2.227 -3.798 1.00 87.25 69 VAL A O 1
ATOM 550 N N . CYS A 1 70 ? -2.560 2.382 -3.656 1.00 85.81 70 CYS A N 1
ATOM 551 C CA . CYS A 1 70 ? -2.796 1.701 -4.923 1.00 85.81 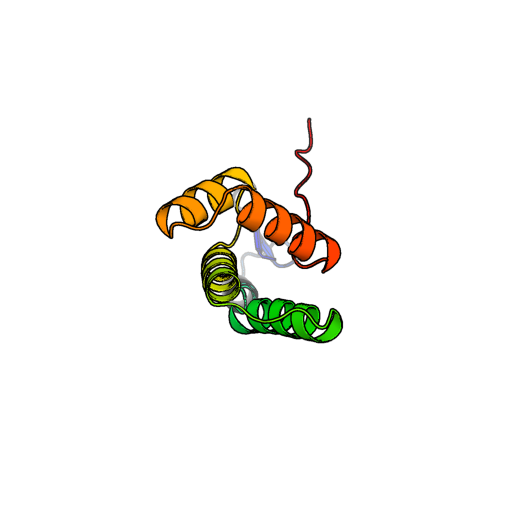70 CYS A CA 1
ATOM 552 C C . CYS A 1 70 ? -2.451 2.599 -6.115 1.00 85.81 70 CYS A C 1
ATOM 554 O O . CYS A 1 70 ? -2.037 2.068 -7.137 1.00 85.81 70 CYS A O 1
ATOM 556 N N . SER A 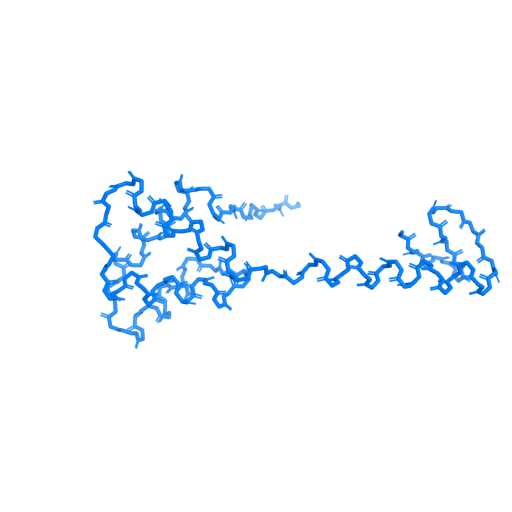1 71 ? -2.553 3.926 -5.987 1.00 84.75 71 SER A N 1
ATOM 557 C CA . SER A 1 71 ? -2.158 4.874 -7.041 1.00 84.75 71 SER A CA 1
ATOM 558 C C . SER A 1 71 ? -0.640 5.050 -7.197 1.00 84.75 71 SER A C 1
ATOM 560 O O . SER A 1 71 ? -0.190 5.604 -8.196 1.00 84.75 71 SER A O 1
ATOM 562 N N . MET A 1 72 ? 0.161 4.586 -6.230 1.00 80.62 72 MET A N 1
ATOM 563 C CA . MET A 1 72 ? 1.615 4.782 -6.207 1.00 80.62 72 MET A CA 1
ATOM 564 C C . MET A 1 72 ? 2.357 3.459 -6.413 1.00 80.62 72 MET A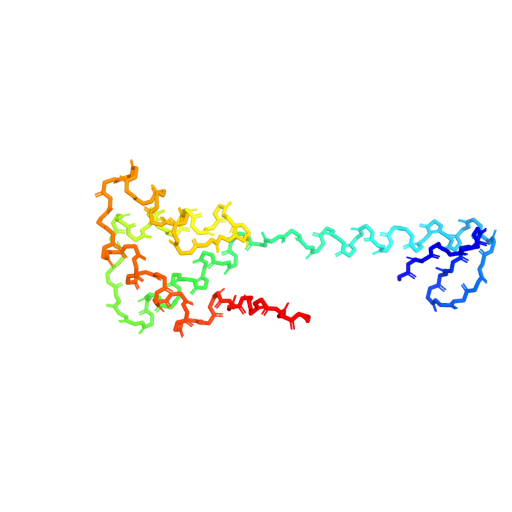 C 1
ATOM 566 O O . MET A 1 72 ? 2.102 2.471 -5.726 1.00 80.62 72 MET A O 1
ATOM 570 N N . PHE A 1 73 ? 3.322 3.420 -7.335 1.00 72.12 73 PHE A N 1
ATOM 571 C CA . PHE A 1 73 ? 4.157 2.228 -7.528 1.00 72.12 73 PHE A CA 1
ATOM 572 C C . PHE A 1 73 ? 5.290 2.145 -6.493 1.00 72.12 73 PHE A C 1
ATOM 574 O O . PHE A 1 73 ? 5.505 1.092 -5.897 1.00 72.12 73 PHE A O 1
ATOM 581 N N . ILE A 1 74 ? 5.961 3.273 -6.248 1.00 79.31 74 ILE A N 1
ATOM 582 C CA . ILE A 1 74 ? 7.003 3.484 -5.236 1.00 79.31 74 ILE A CA 1
ATOM 583 C C . ILE A 1 74 ? 6.617 4.758 -4.485 1.00 79.31 74 ILE A C 1
ATOM 585 O O . ILE A 1 74 ? 6.195 5.718 -5.122 1.00 79.31 74 ILE A O 1
ATOM 589 N N . PHE A 1 75 ? 6.740 4.757 -3.161 1.00 82.00 75 PHE A N 1
ATOM 590 C CA . PHE A 1 75 ? 6.470 5.927 -2.327 1.00 82.00 75 PHE A CA 1
ATOM 591 C C . PHE A 1 75 ? 7.358 5.905 -1.081 1.00 82.00 75 PHE A C 1
ATOM 593 O O . PHE A 1 75 ? 7.765 4.832 -0.622 1.00 82.00 75 PHE A O 1
ATOM 600 N N . SER A 1 76 ? 7.648 7.082 -0.529 1.00 84.12 76 SER A N 1
ATOM 601 C CA . SER A 1 76 ? 8.207 7.217 0.820 1.00 84.12 76 SER A CA 1
ATOM 602 C C . SER A 1 76 ? 7.082 7.322 1.854 1.00 84.12 76 SER A C 1
ATOM 604 O O . SER A 1 76 ? 5.955 7.708 1.531 1.00 84.12 76 SER A O 1
ATOM 606 N N . SER A 1 77 ? 7.371 6.989 3.114 1.00 82.69 77 SER A N 1
ATOM 607 C CA . SER A 1 77 ? 6.394 7.149 4.202 1.00 82.69 77 SER A CA 1
ATOM 608 C C . SER A 1 77 ? 5.915 8.602 4.308 1.00 82.69 77 SER A C 1
ATOM 610 O O . SER A 1 77 ? 4.737 8.856 4.534 1.00 82.69 77 SER A O 1
ATOM 612 N N . GLU A 1 78 ? 6.823 9.544 4.090 1.00 86.56 78 GLU A N 1
ATOM 613 C CA . GLU A 1 78 ? 6.609 10.984 4.114 1.00 86.56 78 GLU A CA 1
ATOM 614 C C . GLU A 1 78 ? 5.675 11.423 2.986 1.00 86.56 78 GLU A C 1
ATOM 616 O O . GLU A 1 78 ? 4.718 12.143 3.250 1.00 86.56 78 GLU A O 1
ATOM 621 N N . GLU A 1 79 ? 5.857 10.911 1.765 1.00 86.81 79 GLU A N 1
ATOM 622 C CA . GLU A 1 79 ? 4.962 11.215 0.643 1.00 86.81 79 GLU A CA 1
ATOM 623 C C . GLU A 1 79 ? 3.533 10.710 0.903 1.00 86.81 79 GLU A C 1
ATOM 625 O O . GLU A 1 79 ? 2.552 11.400 0.609 1.00 86.81 79 GLU A O 1
ATOM 630 N N . LEU A 1 80 ? 3.393 9.520 1.499 1.00 87.38 80 LEU A N 1
ATOM 631 C CA . LEU A 1 80 ? 2.083 9.000 1.894 1.00 87.38 80 LEU A CA 1
ATOM 632 C C . LEU A 1 80 ? 1.421 9.900 2.947 1.00 87.38 80 LEU A C 1
ATOM 634 O O . LEU A 1 80 ? 0.224 10.171 2.849 1.00 87.38 80 LEU A O 1
ATOM 638 N N . ILE A 1 81 ? 2.190 10.363 3.935 1.00 89.12 81 ILE A N 1
ATOM 639 C CA . ILE A 1 81 ? 1.710 11.264 4.988 1.00 89.12 81 ILE A CA 1
ATOM 640 C C . ILE A 1 81 ? 1.259 12.599 4.389 1.00 89.12 81 ILE A C 1
ATOM 642 O O . ILE A 1 81 ? 0.144 13.029 4.668 1.00 89.12 81 ILE A O 1
ATOM 646 N N . GLU A 1 82 ? 2.059 13.217 3.521 1.00 90.69 82 GLU A N 1
ATOM 647 C CA . GLU A 1 82 ? 1.713 14.491 2.877 1.00 90.69 82 GLU A CA 1
ATOM 648 C C . GLU A 1 82 ? 0.415 14.392 2.063 1.00 90.69 82 GLU A C 1
ATOM 650 O O . GLU A 1 82 ? -0.430 15.291 2.094 1.00 90.69 82 GLU A O 1
ATOM 655 N N . ARG A 1 83 ? 0.210 13.283 1.340 1.00 89.50 83 ARG A N 1
ATOM 656 C CA . ARG A 1 83 ? -1.041 13.044 0.601 1.00 89.50 83 ARG A CA 1
ATOM 657 C C . ARG A 1 83 ? -2.224 12.761 1.528 1.00 89.50 83 ARG A C 1
ATOM 659 O O . ARG A 1 83 ? -3.340 13.165 1.212 1.00 89.50 83 ARG A O 1
ATOM 666 N N . ALA A 1 84 ? -1.997 12.093 2.656 1.00 90.31 84 ALA A N 1
ATOM 667 C CA . ALA A 1 84 ? -3.029 11.835 3.656 1.00 90.31 84 ALA A CA 1
ATOM 668 C C . ALA A 1 84 ? -3.482 13.129 4.358 1.00 90.31 84 ALA A C 1
ATOM 670 O O . ALA A 1 84 ? -4.681 13.338 4.543 1.00 90.31 84 ALA A O 1
ATOM 671 N N . GLU A 1 85 ? -2.549 14.030 4.673 1.00 91.00 85 GLU A N 1
ATOM 672 C CA . GLU A 1 85 ? -2.836 15.331 5.290 1.00 91.00 85 GLU A CA 1
ATOM 673 C C . GLU A 1 85 ? -3.709 16.214 4.381 1.00 91.00 85 GLU A C 1
ATOM 675 O O . GLU A 1 85 ? -4.637 16.863 4.865 1.00 91.00 85 GLU A O 1
ATOM 680 N N . LYS A 1 86 ? -3.517 16.154 3.051 1.00 91.88 86 LYS A N 1
ATOM 681 C CA . LYS A 1 86 ? -4.402 16.816 2.065 1.00 91.88 86 LYS A CA 1
ATOM 682 C C . LYS A 1 86 ? -5.850 16.317 2.100 1.00 91.88 86 LYS A C 1
ATOM 684 O O . LYS A 1 86 ? -6.744 17.019 1.641 1.00 91.88 86 LYS A O 1
ATOM 689 N N . LEU A 1 87 ? -6.084 15.117 2.630 1.00 89.69 87 LEU A N 1
ATOM 690 C CA . LEU A 1 87 ? -7.412 14.533 2.831 1.00 89.69 87 LEU A CA 1
ATOM 691 C C . LEU A 1 87 ? -7.903 14.671 4.280 1.00 89.69 87 LEU A C 1
ATOM 693 O O . LEU A 1 87 ? -8.850 13.987 4.667 1.00 89.69 87 LEU A O 1
ATOM 697 N N . HIS A 1 88 ? -7.259 15.527 5.083 1.00 90.50 88 HIS A N 1
ATOM 698 C CA . HIS A 1 88 ? -7.541 15.728 6.507 1.00 90.50 88 HIS A CA 1
ATOM 699 C C . HIS A 1 88 ? -7.378 14.464 7.370 1.00 90.50 88 HIS A C 1
ATOM 701 O O . HIS A 1 88 ? -7.977 14.349 8.438 1.00 90.50 88 HIS A O 1
ATOM 707 N N . ILE A 1 89 ? -6.553 13.510 6.932 1.00 91.06 89 ILE A N 1
ATOM 708 C CA . ILE A 1 89 ? -6.211 12.321 7.716 1.00 91.06 89 ILE A CA 1
ATOM 709 C C . ILE A 1 89 ? -5.012 12.658 8.602 1.00 91.06 89 ILE A C 1
ATOM 711 O O . ILE A 1 89 ? -4.026 13.229 8.138 1.00 91.06 89 ILE A O 1
ATOM 715 N N . SER A 1 90 ? -5.080 12.291 9.884 1.00 91.38 90 SER A N 1
ATOM 716 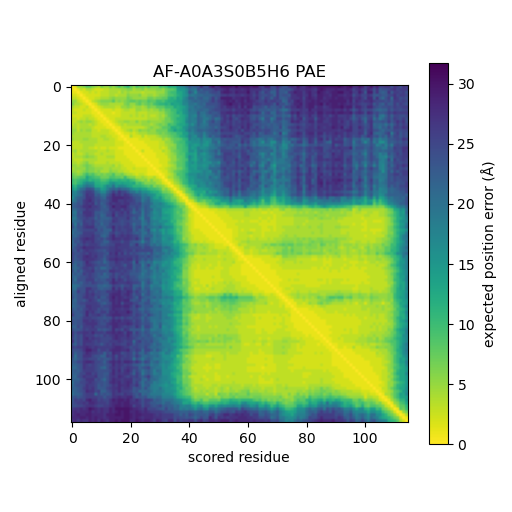C CA . SER A 1 90 ? -3.990 12.583 10.817 1.00 91.38 90 SER A CA 1
ATOM 717 C C . SER A 1 90 ? -2.687 11.880 10.416 1.00 91.38 90 SER A C 1
ATOM 719 O O . SER A 1 90 ? -2.688 10.730 9.961 1.00 91.38 90 SER A O 1
ATOM 721 N N . ARG A 1 91 ? -1.552 12.537 10.679 1.00 90.69 91 ARG A N 1
ATOM 722 C CA . ARG A 1 91 ? -0.214 11.958 10.488 1.00 90.69 91 ARG A CA 1
ATOM 723 C C . ARG A 1 91 ? -0.052 10.613 11.198 1.00 90.69 91 ARG A C 1
ATOM 725 O O . ARG A 1 91 ? 0.512 9.677 10.635 1.00 90.69 91 ARG A O 1
ATOM 732 N N . ALA A 1 92 ? -0.592 10.494 12.412 1.00 89.94 92 ALA A N 1
ATOM 733 C CA . ALA A 1 92 ? -0.571 9.251 13.178 1.00 89.94 92 ALA A CA 1
ATOM 734 C C . ALA A 1 92 ? -1.357 8.129 12.476 1.00 89.94 92 ALA A C 1
ATOM 736 O O . ALA A 1 92 ? -0.881 6.997 12.404 1.00 89.94 92 ALA A O 1
ATOM 737 N N . SER A 1 93 ? -2.526 8.438 11.904 1.00 89.75 93 SER A N 1
ATOM 738 C CA . SER A 1 93 ? -3.325 7.477 11.131 1.00 89.75 93 SER A CA 1
ATOM 739 C C . SER A 1 93 ? -2.576 6.988 9.889 1.00 89.75 93 SER A C 1
ATOM 741 O O . SER A 1 93 ? -2.569 5.786 9.616 1.00 89.75 93 SER A O 1
ATOM 743 N N . ALA A 1 94 ? -1.912 7.894 9.165 1.00 89.12 94 ALA A N 1
ATOM 744 C CA . ALA A 1 94 ? -1.101 7.546 8.001 1.00 89.12 94 ALA A CA 1
ATOM 745 C C . ALA A 1 94 ? 0.097 6.662 8.386 1.00 89.12 94 ALA A C 1
ATOM 747 O O . ALA A 1 94 ? 0.322 5.628 7.760 1.00 89.12 94 ALA A O 1
ATOM 748 N N . TYR A 1 95 ? 0.804 6.996 9.470 1.00 89.88 95 TYR A N 1
ATOM 749 C CA . TYR A 1 95 ? 1.921 6.190 9.968 1.00 89.88 95 TYR A CA 1
ATOM 750 C C . TYR A 1 95 ? 1.480 4.782 10.394 1.00 89.88 95 TYR A C 1
ATOM 752 O O . TYR A 1 95 ? 2.072 3.788 9.974 1.00 89.88 95 TYR A O 1
ATOM 760 N N . ASN A 1 96 ? 0.390 4.680 11.162 1.00 89.88 96 ASN A N 1
ATOM 761 C CA . ASN A 1 96 ? -0.180 3.394 11.572 1.00 89.88 96 ASN A CA 1
ATOM 762 C C . ASN A 1 96 ? -0.575 2.534 10.365 1.00 89.88 96 ASN A C 1
ATOM 764 O O . ASN A 1 96 ? -0.447 1.310 10.398 1.00 89.88 96 ASN A O 1
ATOM 768 N N . PHE A 1 97 ? -1.039 3.163 9.285 1.00 89.75 97 PHE A N 1
ATOM 769 C CA . PHE A 1 97 ? -1.345 2.460 8.047 1.00 89.75 97 PHE A CA 1
ATOM 770 C C . PHE A 1 97 ? -0.083 1.949 7.340 1.00 89.75 97 PHE A C 1
ATOM 772 O O . PHE A 1 97 ? -0.070 0.806 6.893 1.00 89.75 97 PHE A O 1
ATOM 779 N N . THR A 1 98 ? 1.003 2.723 7.308 1.00 88.00 98 THR A N 1
ATOM 780 C CA . THR A 1 98 ? 2.299 2.258 6.783 1.00 88.00 98 THR A CA 1
ATOM 781 C C . THR A 1 98 ? 2.825 1.045 7.550 1.00 88.00 98 THR A C 1
ATOM 783 O O . THR A 1 98 ? 3.284 0.079 6.940 1.00 88.00 98 THR A O 1
ATOM 786 N N . VAL A 1 99 ? 2.714 1.058 8.883 1.00 87.88 99 VAL A N 1
ATOM 787 C CA . VAL A 1 99 ? 3.078 -0.091 9.730 1.00 87.88 99 VAL A CA 1
ATOM 788 C C . VAL A 1 99 ? 2.223 -1.309 9.378 1.00 87.88 99 VAL A C 1
ATOM 790 O O . VAL A 1 99 ? 2.762 -2.388 9.15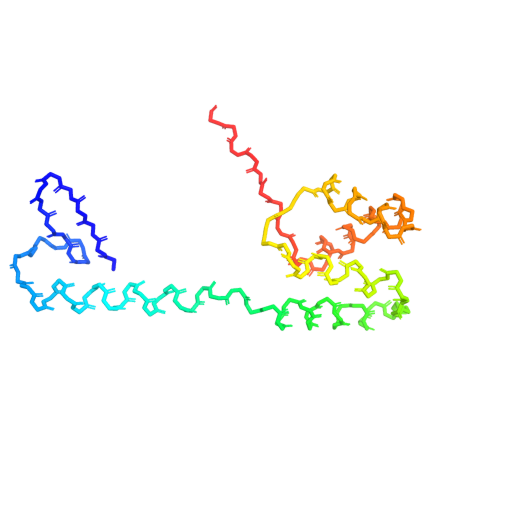2 1.00 87.88 99 VAL A O 1
ATOM 793 N N . LEU A 1 100 ? 0.909 -1.128 9.213 1.00 87.62 100 LEU A N 1
ATOM 794 C CA . LEU A 1 100 ? -0.006 -2.197 8.802 1.00 87.62 100 LEU A CA 1
ATOM 795 C C . LEU A 1 100 ? 0.394 -2.812 7.453 1.00 87.62 100 LEU A C 1
ATOM 797 O O . LEU A 1 100 ? 0.376 -4.034 7.314 1.00 87.62 100 LEU A O 1
ATOM 801 N N . LEU A 1 101 ? 0.775 -1.993 6.470 1.00 86.38 101 LEU A N 1
ATOM 802 C CA . LEU A 1 101 ? 1.224 -2.472 5.159 1.00 86.38 101 LEU A CA 1
ATOM 803 C C . LEU A 1 101 ? 2.528 -3.270 5.244 1.00 86.38 101 LEU A C 1
ATOM 805 O O . LEU A 1 101 ? 2.692 -4.252 4.515 1.00 86.38 101 LEU A O 1
ATOM 809 N N . LYS A 1 102 ? 3.443 -2.851 6.123 1.00 85.25 102 LYS A N 1
ATOM 810 C CA . LYS A 1 102 ? 4.697 -3.559 6.385 1.00 85.25 102 LYS A CA 1
ATOM 811 C C . LYS A 1 102 ? 4.433 -4.907 7.057 1.00 85.25 102 LYS A C 1
ATOM 813 O O . LYS A 1 102 ? 4.958 -5.915 6.600 1.00 85.25 102 LYS A O 1
ATOM 818 N N . ASP A 1 103 ? 3.575 -4.939 8.074 1.00 85.25 103 ASP A N 1
ATOM 819 C CA . ASP A 1 103 ? 3.187 -6.175 8.769 1.00 85.25 103 ASP A CA 1
ATOM 820 C C . ASP A 1 103 ? 2.463 -7.156 7.838 1.00 85.25 103 ASP A C 1
ATOM 822 O O . ASP A 1 103 ? 2.615 -8.370 7.954 1.00 85.25 103 ASP A O 1
ATOM 826 N N . ALA A 1 104 ? 1.689 -6.631 6.887 1.00 81.94 104 ALA A N 1
ATOM 827 C CA . ALA A 1 104 ? 1.028 -7.416 5.852 1.00 81.94 104 ALA A CA 1
ATOM 828 C C . ALA A 1 104 ? 1.987 -7.927 4.761 1.00 81.94 104 ALA A C 1
ATOM 830 O O . ALA A 1 104 ? 1.556 -8.648 3.862 1.00 81.94 104 ALA A O 1
ATOM 831 N N . ASN A 1 105 ? 3.266 -7.536 4.812 1.00 81.12 105 ASN A N 1
ATOM 832 C CA . ASN A 1 105 ? 4.277 -7.809 3.793 1.00 81.12 105 ASN A CA 1
ATOM 833 C C . ASN A 1 105 ? 3.846 -7.348 2.380 1.00 81.12 105 ASN A C 1
ATOM 835 O O . ASN A 1 105 ? 4.206 -7.947 1.368 1.00 81.12 105 ASN A O 1
ATOM 839 N N . ILE A 1 106 ? 3.028 -6.288 2.317 1.00 77.38 106 ILE A N 1
ATOM 840 C CA . ILE A 1 106 ? 2.503 -5.699 1.071 1.00 77.38 106 ILE A CA 1
ATOM 841 C C . ILE A 1 106 ? 3.496 -4.682 0.501 1.00 77.38 106 ILE A C 1
ATOM 843 O O . ILE A 1 106 ? 3.551 -4.475 -0.711 1.00 77.38 106 ILE A O 1
ATOM 847 N N . VAL A 1 107 ? 4.295 -4.065 1.374 1.00 74.50 107 VAL A N 1
ATOM 848 C CA . VAL A 1 107 ? 5.385 -3.159 1.007 1.00 74.50 107 VAL A CA 1
ATOM 849 C C . VAL A 1 107 ? 6.714 -3.741 1.473 1.00 74.50 107 VAL A C 1
ATOM 851 O O . VAL A 1 107 ? 6.895 -4.062 2.645 1.00 74.50 107 VAL A O 1
ATOM 854 N N . SER A 1 108 ? 7.662 -3.864 0.549 1.00 66.56 108 SER A N 1
ATOM 855 C CA . SER A 1 108 ? 9.045 -4.225 0.851 1.00 66.56 108 SER A CA 1
ATOM 856 C C . SER A 1 108 ? 9.870 -2.954 1.024 1.00 66.56 108 SER A C 1
ATOM 858 O O . SER A 1 108 ? 9.839 -2.075 0.159 1.00 66.56 108 SER A O 1
ATOM 860 N N . LYS A 1 109 ? 10.643 -2.854 2.110 1.00 64.69 109 LYS A N 1
ATOM 861 C CA . LYS A 1 109 ? 11.621 -1.773 2.262 1.00 64.69 109 LYS A CA 1
ATOM 862 C C . LYS A 1 109 ? 12.656 -1.920 1.145 1.00 64.69 109 LYS A C 1
ATOM 864 O O . LYS A 1 109 ? 13.324 -2.946 1.063 1.00 64.69 109 LYS A O 1
ATOM 869 N N . LYS A 1 110 ? 12.796 -0.906 0.291 1.00 59.66 110 LYS A N 1
ATOM 870 C CA . LYS A 1 110 ? 13.975 -0.798 -0.568 1.00 59.66 110 LYS A CA 1
ATOM 871 C C . LYS A 1 110 ? 15.085 -0.276 0.337 1.00 59.66 110 LYS A C 1
ATOM 873 O O . LYS A 1 110 ? 15.101 0.905 0.674 1.00 59.66 110 LYS A O 1
ATOM 878 N N . GLU A 1 111 ? 15.926 -1.167 0.853 1.00 45.84 111 GLU A N 1
ATOM 879 C CA . GLU A 1 111 ? 17.151 -0.715 1.504 1.00 45.84 111 GLU A CA 1
ATOM 880 C C . GLU A 1 111 ? 17.961 0.049 0.461 1.00 45.84 111 GLU A C 1
ATOM 882 O O . GLU A 1 111 ? 18.188 -0.439 -0.649 1.00 45.84 111 GLU A O 1
ATOM 887 N N . HIS A 1 112 ? 18.324 1.290 0.784 1.00 38.62 112 HIS A N 1
ATOM 888 C CA . HIS A 1 112 ? 19.348 1.983 0.027 1.00 38.62 112 HIS A CA 1
ATOM 889 C C . HIS A 1 112 ? 20.617 1.141 0.166 1.00 38.62 112 HIS A C 1
ATOM 891 O O . HIS A 1 112 ? 21.199 1.074 1.246 1.00 38.62 112 HIS A O 1
ATOM 897 N N . LEU A 1 113 ? 20.995 0.455 -0.915 1.00 27.61 113 LEU A N 1
ATOM 898 C CA . LEU A 1 113 ? 22.349 -0.044 -1.109 1.00 27.61 113 LEU A CA 1
ATOM 899 C C . LEU A 1 113 ? 23.268 1.176 -1.013 1.00 27.61 113 LEU A C 1
ATOM 901 O O . LEU A 1 113 ? 23.357 1.964 -1.954 1.00 27.61 113 LEU A O 1
ATOM 905 N N . PHE A 1 114 ? 23.879 1.369 0.153 1.00 31.27 114 PHE A N 1
ATOM 906 C CA . PHE A 1 114 ? 25.079 2.182 0.255 1.00 31.27 114 PHE A CA 1
ATOM 907 C C . PHE A 1 114 ? 26.173 1.403 -0.485 1.00 31.27 114 PHE A C 1
ATOM 909 O O . PHE A 1 114 ? 26.498 0.282 -0.093 1.00 31.27 114 PHE A O 1
ATOM 916 N N . ILE A 1 115 ? 26.617 1.962 -1.614 1.00 34.69 115 ILE A N 1
ATOM 917 C CA . ILE A 1 115 ? 27.827 1.551 -2.339 1.00 34.69 115 ILE A CA 1
ATOM 918 C C . ILE A 1 115 ? 29.032 2.055 -1.548 1.00 34.69 115 ILE A C 1
ATOM 920 O O . ILE A 1 115 ? 28.954 3.215 -1.078 1.00 34.69 115 ILE A O 1
#

Solvent-accessible surface area (backbone atoms only — not comparable to full-atom values): 6996 Å² total; per-residue (Å²): 100,70,48,79,55,96,96,41,43,21,56,74,84,40,80,53,88,51,67,66,63,51,50,52,43,49,51,54,54,48,56,58,49,62,72,58,59,75,58,51,64,60,56,52,49,52,53,52,52,50,36,58,74,70,70,50,82,88,45,71,69,55,52,54,52,49,52,54,55,55,74,43,93,75,82,53,76,64,57,52,29,60,59,33,45,78,70,75,40,53,62,67,60,42,51,53,47,54,51,50,36,45,76,66,66,73,51,79,84,80,74,80,79,80,128